Protein AF-A0A227J2U6-F1 (afdb_monomer)

Foldseek 3Di:
DPPPPDDDDPVVVVCCVVVDDQDQPCPDDDPSNCPDPHPCNCQLVVQVVQVVVQVVCVVVQNADPVSHGDAFADD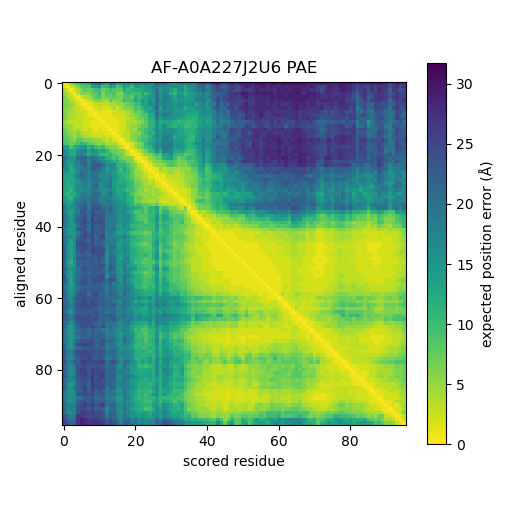DDPPPDSVPGRGTPDDPVNPD

Solvent-accessible surface area (backbone atoms only — not comparable to full-atom values): 6225 Å² total; per-residue (Å²): 106,91,93,55,79,61,96,71,54,71,68,61,57,62,54,40,73,82,70,61,72,86,73,64,54,87,82,46,67,74,79,57,45,51,43,85,66,46,92,65,67,50,40,50,59,53,27,52,52,38,46,52,48,35,50,53,34,48,77,72,66,50,48,44,99,87,69,46,71,56,78,38,49,65,90,73,65,90,87,64,56,71,94,74,58,44,60,50,76,61,61,87,84,68,86,116

Sequence (96 aa):
RKHTGKKKSDKQLQSMGEIAFLFRDASAKGEDKFKPIQYTAIDSFWYHLLFELENNLAEQGNTLDNGERLKLVVDYPEGTPELHKLATLFPLHSLR

Organism: Vibrio parahaemolyticus (NCBI:txid670)

Radius of gyration: 20.64 Å; Cα contacts (8 Å, |Δi|>4): 62; chains: 1; bounding box: 35×30×60 Å

Nearest PDB structures (foldseek):
  8gym-assembly1_t5  TM=3.653E-01  e=5.500E+00  Tetrahymena thermophila SB210
  8tc7-assembly2_B  TM=3.240E-01  e=6.273E+00  Homo sapiens

Structure (mmCIF, N/CA/C/O backbone):
data_AF-A0A227J2U6-F1
#
_entry.id   AF-A0A227J2U6-F1
#
loop_
_atom_site.group_PDB
_atom_site.id
_atom_site.type_symbol
_atom_site.label_atom_id
_atom_site.label_alt_id
_atom_site.label_comp_id
_atom_site.label_asym_id
_atom_site.label_entity_id
_atom_site.label_seq_id
_atom_site.pdbx_PDB_ins_code
_atom_site.Cartn_x
_atom_site.Cartn_y
_atom_site.Cartn_z
_atom_site.occupancy
_atom_site.B_iso_or_equiv
_atom_site.auth_seq_id
_atom_site.auth_comp_id
_atom_site.auth_asym_id
_atom_site.auth_atom_id
_atom_site.pdbx_PDB_model_num
ATOM 1 N N . ARG A 1 1 ? 17.809 -8.776 -33.221 1.00 51.66 1 ARG A N 1
ATOM 2 C CA . ARG A 1 1 ? 17.566 -7.362 -32.840 1.00 51.66 1 ARG A CA 1
ATOM 3 C C . ARG A 1 1 ? 16.431 -7.353 -31.826 1.00 51.66 1 ARG A C 1
ATOM 5 O O . ARG A 1 1 ? 15.321 -7.717 -32.194 1.00 51.66 1 ARG A O 1
ATOM 12 N N . LYS A 1 2 ? 16.715 -7.086 -30.549 1.00 55.44 2 LYS A N 1
ATOM 13 C CA . LYS A 1 2 ? 15.707 -7.189 -29.485 1.00 55.44 2 LYS A CA 1
ATOM 14 C C . LYS A 1 2 ? 14.786 -5.961 -29.577 1.00 55.44 2 LYS A C 1
ATOM 16 O O . LYS A 1 2 ? 15.283 -4.842 -29.571 1.00 55.44 2 LYS A O 1
ATOM 21 N N . HIS A 1 3 ? 13.481 -6.200 -29.743 1.00 55.97 3 HIS A N 1
ATOM 22 C CA . HIS A 1 3 ? 12.343 -5.252 -29.757 1.00 55.97 3 HIS A CA 1
ATOM 23 C C . HIS A 1 3 ? 11.889 -4.646 -31.102 1.00 55.97 3 HIS A C 1
ATOM 25 O O . HIS A 1 3 ? 10.691 -4.460 -31.293 1.00 55.97 3 HIS A O 1
ATOM 31 N N . THR A 1 4 ? 12.763 -4.431 -32.087 1.00 59.81 4 THR A N 1
ATOM 32 C CA . THR A 1 4 ? 12.346 -4.048 -33.454 1.00 59.81 4 THR A CA 1
ATOM 33 C C . THR A 1 4 ? 12.971 -5.009 -34.461 1.00 59.81 4 THR A C 1
ATOM 35 O O . THR A 1 4 ? 14.047 -4.785 -35.012 1.00 59.81 4 THR A O 1
ATOM 38 N N . GLY A 1 5 ? 12.319 -6.163 -34.644 1.00 60.59 5 GLY A N 1
ATOM 39 C CA . GLY A 1 5 ? 12.842 -7.261 -35.469 1.00 60.59 5 GLY A CA 1
ATOM 40 C C . GLY A 1 5 ? 13.237 -6.833 -36.891 1.00 60.59 5 GLY A C 1
ATOM 41 O O . GLY A 1 5 ? 14.262 -7.283 -37.397 1.00 60.59 5 GLY A O 1
ATOM 42 N N . LYS A 1 6 ? 12.483 -5.906 -37.501 1.00 71.31 6 LYS A N 1
ATOM 43 C CA . LYS A 1 6 ? 12.780 -5.278 -38.802 1.00 71.31 6 LYS A CA 1
ATOM 44 C C . LYS A 1 6 ? 13.237 -3.825 -38.619 1.00 71.31 6 LYS A C 1
ATOM 46 O O . LYS A 1 6 ? 12.834 -3.165 -37.663 1.00 71.31 6 LYS A O 1
ATOM 51 N N . LYS A 1 7 ? 14.052 -3.313 -39.553 1.00 76.62 7 LYS A N 1
ATOM 52 C CA . LYS A 1 7 ? 14.449 -1.893 -39.598 1.00 76.62 7 LYS A CA 1
ATOM 53 C C . LYS A 1 7 ? 13.190 -1.042 -39.824 1.00 76.62 7 LYS A C 1
ATOM 55 O O . LYS A 1 7 ? 12.570 -1.147 -40.876 1.00 76.62 7 LYS A O 1
ATOM 60 N N . LYS A 1 8 ? 12.802 -0.261 -38.815 1.00 77.12 8 LYS A N 1
ATOM 61 C CA . LYS A 1 8 ? 11.714 0.724 -38.883 1.00 77.12 8 LYS A CA 1
ATOM 62 C C . LYS A 1 8 ? 12.282 2.091 -39.265 1.00 77.12 8 LYS A C 1
ATOM 64 O O . LYS A 1 8 ? 13.469 2.328 -39.042 1.00 77.12 8 LYS A O 1
ATOM 69 N N . SER A 1 9 ? 11.460 2.954 -39.856 1.00 84.00 9 SER A N 1
ATOM 70 C CA . SER A 1 9 ? 11.834 4.351 -40.094 1.00 84.00 9 SER A CA 1
ATOM 71 C C . SER A 1 9 ? 11.753 5.167 -38.801 1.00 84.00 9 SER A C 1
ATOM 73 O O . SER A 1 9 ? 11.021 4.803 -37.880 1.00 84.00 9 SER A O 1
ATOM 75 N N . ASP A 1 10 ? 12.462 6.293 -38.741 1.00 81.62 10 ASP A N 1
ATOM 76 C CA . ASP A 1 10 ? 12.477 7.153 -37.550 1.00 81.62 10 ASP A CA 1
ATOM 77 C C . ASP A 1 10 ? 11.078 7.677 -37.202 1.00 81.62 10 ASP A C 1
ATOM 79 O O . ASP A 1 10 ? 10.688 7.690 -36.037 1.00 81.62 10 ASP A O 1
ATOM 83 N N . LYS A 1 11 ? 10.263 7.979 -38.224 1.00 85.38 11 LYS A N 1
ATOM 84 C CA . LYS A 1 11 ? 8.852 8.356 -38.046 1.00 85.38 11 LYS A CA 1
ATOM 85 C C . LYS A 1 11 ? 8.034 7.241 -37.386 1.00 85.38 11 LYS A C 1
ATOM 87 O O . LYS A 1 11 ? 7.237 7.512 -36.497 1.00 85.38 11 LYS A O 1
ATOM 92 N N . GLN A 1 12 ? 8.255 5.985 -37.785 1.00 75.69 12 GLN A N 1
ATOM 93 C CA . GLN A 1 12 ? 7.577 4.829 -37.187 1.00 75.69 12 GLN A CA 1
ATOM 94 C C . GLN A 1 12 ? 8.015 4.568 -35.744 1.00 75.69 12 GLN A C 1
ATOM 96 O O . GLN A 1 12 ? 7.254 3.972 -34.993 1.00 75.69 12 GLN A O 1
ATOM 101 N N . LEU A 1 13 ? 9.236 4.947 -35.356 1.00 75.94 13 LEU A N 1
ATOM 102 C CA . LEU A 1 13 ? 9.702 4.815 -33.974 1.00 75.94 13 LEU A CA 1
ATOM 103 C C . LEU A 1 13 ? 9.111 5.907 -33.078 1.00 75.94 13 LEU A C 1
ATOM 105 O O . LEU A 1 13 ? 8.710 5.609 -31.957 1.00 75.94 13 LEU A O 1
ATOM 109 N N . GLN A 1 14 ? 9.007 7.138 -33.582 1.00 77.69 14 GLN A N 1
ATOM 110 C CA . GLN A 1 14 ? 8.409 8.260 -32.852 1.00 77.69 14 GLN A CA 1
ATOM 111 C C . GLN A 1 14 ? 6.918 8.024 -32.565 1.00 77.69 14 GLN A C 1
ATOM 113 O O . GLN A 1 14 ? 6.488 8.188 -31.428 1.00 77.69 14 GLN A O 1
ATOM 118 N N . SER A 1 15 ? 6.156 7.524 -33.544 1.00 75.62 15 SER A N 1
ATOM 119 C CA . SER A 1 15 ? 4.721 7.241 -33.372 1.00 75.62 15 SER A CA 1
ATOM 120 C C . SER A 1 15 ? 4.424 5.981 -32.546 1.00 75.62 15 SER A C 1
ATOM 122 O O . SER A 1 15 ? 3.273 5.706 -32.219 1.00 75.62 15 SER A O 1
ATOM 124 N N . MET A 1 16 ? 5.429 5.156 -32.221 1.00 68.62 16 MET A N 1
ATOM 125 C CA . MET A 1 16 ? 5.204 3.960 -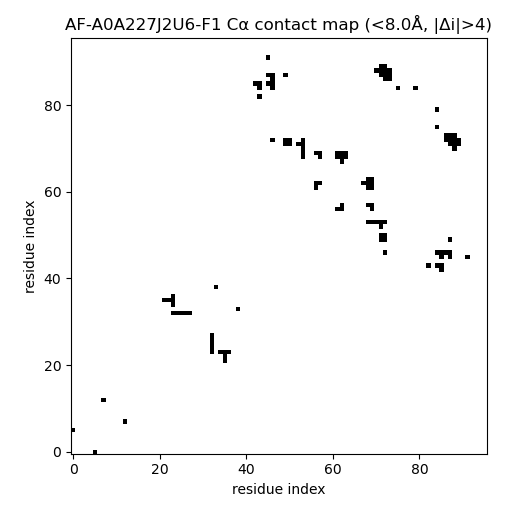31.402 1.00 68.62 16 MET A CA 1
ATOM 126 C C . MET A 1 16 ? 4.863 4.313 -29.953 1.00 68.62 1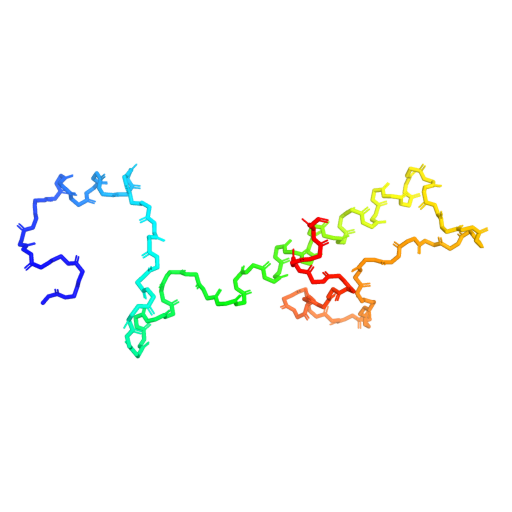6 MET A C 1
ATOM 128 O O . MET A 1 16 ? 4.089 3.580 -29.351 1.00 68.62 16 MET A O 1
ATOM 132 N N . GLY A 1 17 ? 5.379 5.422 -29.409 1.00 61.53 17 GLY A N 1
ATOM 133 C CA . GLY A 1 17 ? 5.030 5.882 -28.058 1.00 61.53 17 GLY A CA 1
ATOM 134 C C . GLY A 1 17 ? 3.555 6.273 -27.912 1.00 61.53 17 GLY A C 1
ATOM 135 O O . GLY A 1 17 ? 2.996 6.135 -26.832 1.00 61.53 17 GLY A O 1
ATOM 136 N N . GLU A 1 18 ? 2.914 6.678 -29.011 1.00 68.69 18 GLU A N 1
ATOM 137 C CA . GLU A 1 18 ? 1.501 7.083 -29.053 1.00 68.69 18 GLU A CA 1
ATOM 138 C C . GLU A 1 18 ? 0.534 5.882 -29.036 1.00 68.69 18 GLU A C 1
ATOM 140 O O . GLU A 1 18 ? -0.636 6.036 -28.700 1.00 68.69 18 GLU A O 1
ATOM 145 N N . ILE A 1 19 ? 1.010 4.680 -29.396 1.00 53.56 19 ILE A N 1
ATOM 146 C CA . ILE A 1 19 ? 0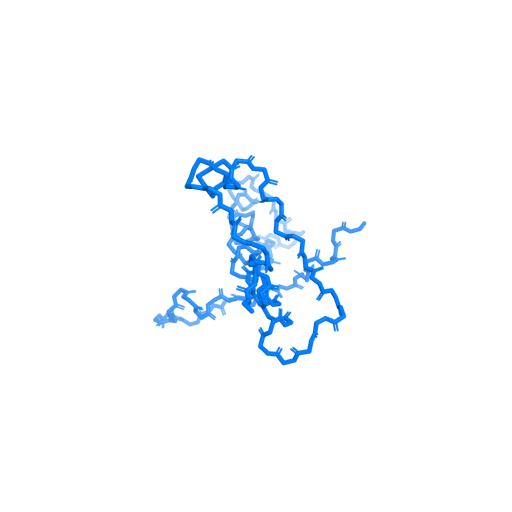.186 3.467 -29.607 1.00 53.56 19 ILE A CA 1
ATOM 147 C C . ILE A 1 19 ? 0.693 2.282 -28.752 1.00 53.56 19 ILE A C 1
ATOM 149 O O . ILE A 1 19 ? 0.146 1.177 -28.787 1.00 53.56 19 ILE A O 1
ATOM 153 N N . ALA A 1 20 ? 1.763 2.466 -27.975 1.00 53.97 20 ALA A N 1
ATOM 154 C CA . ALA A 1 20 ? 2.362 1.399 -27.183 1.00 53.97 20 ALA A CA 1
ATOM 155 C C . ALA A 1 20 ? 1.576 1.151 -25.892 1.00 53.97 20 ALA A C 1
ATOM 157 O O . ALA A 1 20 ? 1.888 1.685 -24.831 1.00 53.97 20 ALA A O 1
ATOM 158 N N . PHE A 1 21 ? 0.613 0.237 -25.960 1.00 56.88 21 PHE A N 1
ATOM 159 C CA . PHE A 1 21 ? 0.192 -0.497 -24.775 1.00 56.88 21 PHE A CA 1
ATOM 160 C C . PHE A 1 21 ? 1.301 -1.486 -24.418 1.00 56.88 21 PHE A C 1
ATOM 162 O O . PHE A 1 21 ? 1.682 -2.356 -25.205 1.00 56.88 21 PHE A O 1
ATOM 169 N N . LEU A 1 22 ? 1.858 -1.314 -23.227 1.00 60.22 22 LEU A N 1
ATOM 170 C CA . LEU A 1 22 ? 2.885 -2.161 -22.641 1.00 60.22 22 LEU A CA 1
ATOM 171 C C . LEU A 1 22 ? 2.277 -3.526 -22.269 1.00 60.22 22 LEU A C 1
ATOM 173 O O . LEU A 1 22 ? 2.012 -3.820 -21.107 1.00 60.22 22 LEU A O 1
ATOM 177 N N . PHE A 1 23 ? 2.015 -4.364 -23.274 1.00 54.44 23 PHE A N 1
ATOM 178 C CA . PHE A 1 23 ? 1.539 -5.725 -23.061 1.00 54.44 23 PHE A CA 1
ATOM 179 C C . PHE A 1 23 ? 2.660 -6.571 -22.455 1.00 54.44 23 PHE A C 1
ATOM 181 O O . PHE A 1 23 ? 3.739 -6.720 -23.032 1.00 54.44 23 PHE A O 1
ATOM 188 N N . ARG A 1 24 ? 2.394 -7.138 -21.277 1.00 58.31 24 ARG A N 1
ATOM 189 C CA . ARG A 1 24 ? 3.244 -8.161 -20.669 1.00 58.31 24 ARG A CA 1
ATOM 190 C C . ARG A 1 24 ? 3.212 -9.413 -21.546 1.00 58.31 24 ARG A C 1
ATOM 192 O O . ARG A 1 24 ? 2.149 -9.993 -21.749 1.00 58.31 24 ARG A O 1
ATOM 199 N N . ASP A 1 25 ? 4.373 -9.876 -21.997 1.00 60.66 25 ASP A N 1
ATOM 200 C CA . ASP A 1 25 ? 4.506 -11.238 -22.515 1.00 60.66 25 ASP A CA 1
ATOM 201 C C . ASP A 1 25 ? 4.597 -12.202 -21.322 1.00 60.66 25 ASP A C 1
ATOM 203 O O . ASP A 1 25 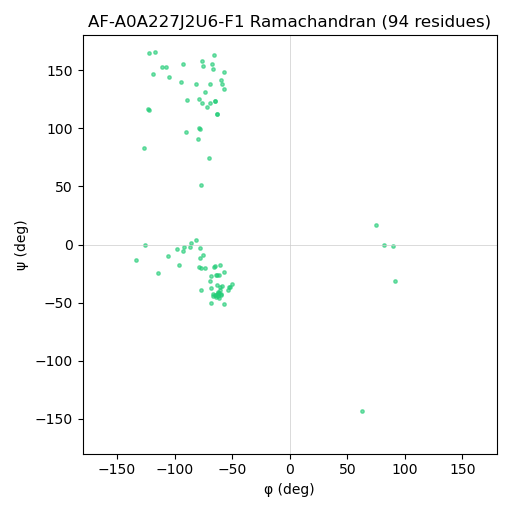? 5.638 -12.337 -20.677 1.00 60.66 25 ASP A O 1
ATOM 207 N N . ALA A 1 26 ? 3.481 -12.855 -20.988 1.00 61.09 26 ALA A N 1
ATOM 208 C CA . ALA A 1 26 ? 3.409 -13.798 -19.869 1.00 61.09 26 ALA A CA 1
ATOM 209 C C . ALA A 1 26 ? 4.281 -15.054 -20.075 1.00 61.09 26 ALA A C 1
ATOM 211 O O . ALA A 1 26 ? 4.606 -15.735 -19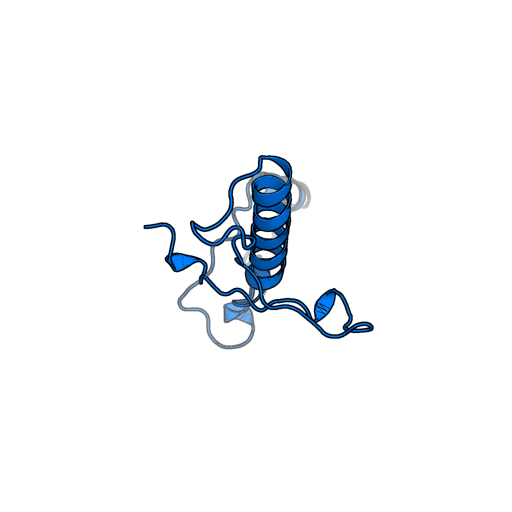.100 1.00 61.09 26 ALA A O 1
ATOM 212 N N . SER A 1 27 ? 4.673 -15.346 -21.320 1.00 70.25 27 SER A N 1
ATOM 213 C CA . SER A 1 27 ? 5.524 -16.483 -21.684 1.00 70.25 27 SER A CA 1
ATOM 214 C C . SER A 1 27 ? 7.019 -16.142 -21.722 1.00 70.25 27 SER A C 1
ATOM 216 O O . SER A 1 27 ? 7.853 -17.041 -21.880 1.00 70.25 27 SER A O 1
ATOM 218 N N . ALA A 1 28 ? 7.373 -14.863 -21.539 1.00 74.75 28 ALA A N 1
ATOM 219 C CA . ALA A 1 28 ? 8.753 -14.404 -21.563 1.00 74.75 28 ALA A CA 1
ATOM 220 C C . ALA A 1 28 ? 9.602 -15.090 -20.479 1.00 74.75 28 ALA A C 1
ATOM 222 O O . ALA A 1 28 ? 9.174 -15.319 -19.342 1.00 74.75 28 ALA A O 1
ATOM 223 N N . LYS A 1 29 ? 10.846 -15.411 -20.844 1.00 78.12 29 LYS A N 1
ATOM 224 C CA . LYS A 1 29 ? 11.843 -16.053 -19.978 1.00 78.12 29 LYS A CA 1
ATOM 225 C C . LYS A 1 29 ? 12.967 -15.069 -19.651 1.00 78.12 29 LYS A C 1
ATOM 227 O O . LYS A 1 29 ? 13.273 -14.183 -20.446 1.00 78.12 29 LYS A O 1
ATOM 232 N N . GLY A 1 30 ? 13.613 -15.254 -18.501 1.00 77.81 30 GLY A N 1
ATOM 233 C CA . GLY A 1 30 ? 14.726 -14.404 -18.069 1.00 77.81 30 GLY A CA 1
ATOM 234 C C . GLY A 1 30 ? 14.309 -12.945 -17.852 1.00 77.81 30 GLY A C 1
ATOM 235 O O . GLY A 1 30 ? 13.202 -12.677 -17.390 1.00 77.81 30 GLY A O 1
ATOM 236 N N . GLU A 1 31 ? 15.191 -12.005 -18.195 1.00 68.44 31 GLU A N 1
ATOM 237 C CA . GLU A 1 31 ? 15.020 -10.571 -17.910 1.00 68.44 31 GLU A CA 1
ATOM 238 C C . GLU A 1 31 ? 13.785 -9.932 -18.566 1.00 68.44 31 GLU A C 1
ATOM 240 O O . GLU A 1 31 ? 13.239 -8.960 -18.046 1.00 68.44 31 GLU A O 1
ATOM 245 N N . ASP A 1 32 ? 13.306 -10.479 -19.688 1.00 68.44 32 ASP A N 1
ATOM 246 C CA . ASP A 1 32 ? 12.153 -9.916 -20.400 1.00 68.44 32 ASP A CA 1
ATOM 247 C C . ASP A 1 32 ? 10.824 -10.172 -19.672 1.00 68.44 32 ASP A C 1
ATOM 249 O O . ASP A 1 32 ? 9.877 -9.417 -19.873 1.00 68.44 32 ASP A O 1
ATOM 253 N N . LYS A 1 33 ? 10.760 -11.167 -18.771 1.00 68.56 33 LYS A N 1
ATOM 254 C CA . LYS A 1 33 ? 9.577 -11.432 -17.929 1.00 68.56 33 LYS A CA 1
ATOM 255 C C . LYS A 1 33 ? 9.261 -10.276 -16.975 1.00 68.56 33 LYS A C 1
ATOM 257 O O . LYS A 1 33 ? 8.117 -10.126 -16.550 1.00 68.56 33 LYS A O 1
ATOM 262 N N . PHE A 1 34 ? 10.279 -9.496 -16.613 1.00 63.09 34 PHE A N 1
ATOM 263 C CA . PHE A 1 34 ? 10.176 -8.397 -15.651 1.00 63.09 34 PHE A CA 1
ATOM 264 C C . PHE A 1 34 ? 9.878 -7.049 -16.312 1.00 63.09 34 PHE A C 1
ATOM 266 O O . PHE A 1 34 ? 9.712 -6.050 -15.615 1.00 63.09 34 PHE A O 1
ATOM 273 N N . LYS A 1 35 ? 9.797 -7.009 -17.647 1.00 66.44 35 LYS A N 1
ATOM 274 C CA . LYS A 1 35 ? 9.343 -5.834 -18.388 1.00 66.44 35 LYS A CA 1
ATOM 275 C C . LYS A 1 35 ? 7.847 -5.979 -18.666 1.00 66.44 35 LYS A C 1
ATOM 277 O O . LYS A 1 35 ? 7.409 -7.074 -19.020 1.00 66.44 35 LYS A O 1
ATOM 282 N N . PRO A 1 36 ? 7.046 -4.909 -18.564 1.00 63.16 36 PRO A N 1
ATOM 283 C CA . PRO A 1 36 ? 7.400 -3.519 -18.247 1.00 63.16 36 PRO A CA 1
ATOM 284 C C . PRO A 1 36 ? 7.020 -3.065 -16.830 1.00 63.16 36 PRO A C 1
ATOM 286 O O . PRO A 1 36 ? 7.435 -1.994 -16.404 1.00 63.16 36 PRO A O 1
ATOM 289 N N . ILE A 1 37 ? 6.251 -3.878 -16.106 1.00 64.19 37 ILE A N 1
ATOM 290 C CA . ILE A 1 37 ? 5.767 -3.607 -14.754 1.00 64.19 37 ILE A CA 1
ATOM 291 C C . ILE A 1 37 ? 6.264 -4.754 -13.881 1.00 64.19 37 ILE A C 1
ATOM 293 O O . ILE A 1 37 ? 5.910 -5.917 -14.101 1.00 64.19 37 ILE A O 1
ATOM 297 N N . GLN A 1 38 ? 7.130 -4.431 -12.925 1.00 66.00 38 GLN A N 1
ATOM 298 C CA . GLN A 1 38 ? 7.567 -5.389 -11.915 1.00 66.00 38 GLN A CA 1
ATOM 299 C C . GLN A 1 38 ? 6.380 -5.742 -11.017 1.00 66.00 38 GLN A C 1
ATOM 301 O O . GLN A 1 38 ? 5.487 -4.926 -10.822 1.00 66.00 38 GLN A O 1
ATOM 306 N N . TYR A 1 39 ? 6.372 -6.951 -10.455 1.00 66.94 39 TYR A N 1
ATOM 307 C CA . TYR A 1 39 ? 5.301 -7.391 -9.553 1.00 66.94 39 TYR A CA 1
ATOM 308 C C . TYR A 1 39 ? 5.043 -6.384 -8.417 1.00 66.94 39 TYR A C 1
ATOM 310 O O . TYR A 1 39 ? 3.895 -6.125 -8.087 1.00 66.94 39 TYR A O 1
ATOM 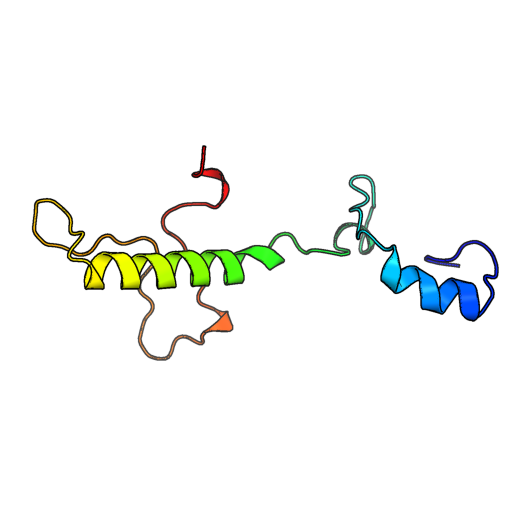318 N N . THR A 1 40 ? 6.106 -5.759 -7.909 1.00 73.00 40 THR A N 1
ATOM 319 C CA . THR A 1 40 ? 6.079 -4.786 -6.809 1.00 73.00 40 THR A CA 1
ATOM 320 C C . THR A 1 40 ? 5.817 -3.345 -7.246 1.00 73.00 40 THR A C 1
ATOM 322 O O . THR A 1 40 ? 5.753 -2.445 -6.414 1.00 73.00 40 THR A O 1
ATOM 325 N N . ALA A 1 41 ? 5.689 -3.077 -8.550 1.00 74.94 41 ALA A N 1
ATOM 326 C CA . ALA A 1 41 ? 5.586 -1.711 -9.065 1.00 74.94 41 ALA A CA 1
ATOM 327 C C . ALA A 1 41 ? 4.299 -0.993 -8.626 1.00 74.94 41 ALA A C 1
ATOM 329 O O . ALA A 1 41 ? 4.240 0.231 -8.683 1.00 74.94 41 ALA A O 1
ATOM 330 N N . ILE A 1 42 ? 3.276 -1.745 -8.207 1.00 82.69 42 ILE A N 1
ATOM 331 C CA . ILE A 1 42 ? 1.988 -1.208 -7.749 1.00 82.69 42 ILE A CA 1
ATOM 332 C C . ILE A 1 42 ? 1.946 -1.083 -6.220 1.00 82.69 42 ILE A C 1
ATOM 334 O O . ILE A 1 42 ? 1.147 -0.307 -5.711 1.00 82.69 42 ILE A O 1
ATOM 338 N N . ASP A 1 43 ? 2.829 -1.761 -5.483 1.00 85.69 43 ASP A N 1
ATOM 339 C CA . ASP A 1 43 ? 2.760 -1.848 -4.017 1.00 85.69 43 ASP A CA 1
ATOM 340 C C . ASP A 1 43 ? 2.848 -0.469 -3.350 1.00 85.69 43 ASP A C 1
ATOM 342 O O . ASP A 1 43 ? 2.060 -0.160 -2.460 1.00 85.69 43 ASP A O 1
ATOM 346 N N . SER A 1 44 ? 3.749 0.398 -3.828 1.00 86.62 44 SER A N 1
ATOM 347 C CA . SER A 1 44 ? 3.890 1.768 -3.311 1.00 86.62 44 SER A CA 1
ATOM 348 C C . SER A 1 44 ? 2.658 2.621 -3.610 1.00 86.62 44 SER A C 1
ATOM 350 O O . SER A 1 44 ? 2.147 3.298 -2.721 1.00 86.62 44 SER A O 1
ATOM 352 N N . PHE A 1 45 ? 2.130 2.548 -4.835 1.00 87.69 45 PHE A N 1
ATOM 353 C CA . PHE A 1 45 ? 0.905 3.263 -5.193 1.00 87.69 45 PHE A CA 1
ATOM 354 C C . PHE A 1 45 ? -0.290 2.781 -4.371 1.00 87.69 45 PHE A C 1
ATOM 356 O O . PHE A 1 45 ? -1.083 3.595 -3.906 1.00 87.69 45 PHE A O 1
ATOM 363 N N . TRP A 1 46 ? -0.400 1.469 -4.163 1.00 91.25 46 TRP A N 1
ATOM 364 C CA . TRP A 1 46 ? -1.456 0.871 -3.357 1.00 91.25 46 TRP A CA 1
ATOM 365 C C . TRP A 1 46 ? -1.371 1.306 -1.893 1.00 91.25 46 TRP A C 1
ATOM 367 O O . TRP A 1 46 ? -2.381 1.713 -1.320 1.00 91.25 46 TRP A O 1
ATOM 377 N N . TYR A 1 47 ? -0.169 1.300 -1.312 1.00 93.56 47 TYR A N 1
ATOM 378 C CA . TYR A 1 47 ? 0.067 1.823 0.032 1.00 93.56 47 TYR A CA 1
ATOM 379 C C . TYR A 1 47 ? -0.355 3.292 0.156 1.00 93.56 47 TYR A C 1
ATOM 381 O O . TYR A 1 47 ? -1.125 3.623 1.055 1.00 93.56 47 TYR A O 1
ATOM 389 N N . HIS A 1 48 ? 0.094 4.165 -0.754 1.00 91.50 48 HIS A N 1
ATOM 390 C CA . HIS A 1 48 ? -0.238 5.591 -0.691 1.00 91.50 48 HIS A CA 1
ATOM 391 C C . HIS A 1 48 ? -1.741 5.845 -0.827 1.00 91.50 48 HIS A C 1
ATOM 393 O O . HIS A 1 48 ? -2.283 6.650 -0.075 1.00 91.50 48 HIS A O 1
ATOM 399 N N . LEU A 1 49 ? -2.420 5.117 -1.717 1.00 93.62 49 LEU A N 1
ATOM 400 C CA . LEU A 1 49 ? -3.868 5.219 -1.889 1.00 93.62 49 LEU A CA 1
ATOM 401 C C . LEU A 1 49 ? -4.620 4.832 -0.610 1.00 93.62 49 LEU A C 1
ATOM 403 O O . LEU A 1 49 ? -5.525 5.549 -0.184 1.00 93.62 49 LEU A O 1
ATOM 407 N N . LEU A 1 50 ? -4.243 3.717 0.025 1.00 94.38 50 LEU A N 1
ATOM 408 C CA . LEU A 1 50 ? -4.870 3.290 1.276 1.00 94.38 50 LEU A CA 1
ATOM 409 C C . LEU A 1 50 ? -4.547 4.228 2.439 1.00 94.38 50 LEU A C 1
ATOM 411 O O . LEU A 1 50 ? -5.420 4.485 3.264 1.00 94.38 50 LEU A O 1
ATOM 415 N N . PHE A 1 51 ? -3.328 4.760 2.500 1.00 94.62 51 PHE A N 1
ATOM 416 C CA . PHE A 1 51 ? -2.947 5.730 3.522 1.00 94.62 51 PHE A CA 1
ATOM 417 C C . PHE A 1 51 ? -3.741 7.036 3.388 1.00 94.62 51 PHE A C 1
ATOM 419 O O . PHE A 1 51 ? -4.239 7.570 4.378 1.00 94.62 51 PHE A O 1
ATOM 426 N N . GLU A 1 52 ? -3.909 7.544 2.167 1.00 95.12 52 GLU A N 1
ATOM 427 C CA . GLU A 1 52 ? -4.737 8.723 1.903 1.00 95.12 52 GLU A CA 1
ATOM 428 C C . GLU A 1 52 ? -6.203 8.470 2.271 1.00 95.12 52 GLU A C 1
ATOM 430 O O . GLU A 1 52 ? -6.817 9.277 2.969 1.00 95.12 52 GLU A O 1
ATOM 435 N N . LEU A 1 53 ? -6.747 7.310 1.894 1.00 94.62 53 LEU A N 1
ATOM 436 C CA . LEU A 1 53 ? -8.100 6.913 2.275 1.00 94.62 53 LEU A CA 1
ATOM 437 C C . LEU A 1 53 ? -8.266 6.827 3.801 1.00 94.62 53 LEU A C 1
ATOM 439 O O . LEU A 1 53 ? -9.251 7.331 4.336 1.00 94.62 53 LEU A O 1
ATOM 443 N N . GLU A 1 54 ? -7.298 6.244 4.510 1.00 94.44 54 GLU A N 1
ATOM 444 C CA . GLU A 1 54 ? -7.285 6.179 5.974 1.00 94.44 54 GLU A CA 1
ATOM 445 C C . GLU A 1 54 ? -7.314 7.587 6.607 1.00 94.44 54 GLU A C 1
ATOM 447 O O . GLU A 1 54 ? -7.921 7.773 7.666 1.00 94.44 54 GLU A O 1
ATOM 452 N N . ASN A 1 55 ? -6.655 8.593 6.012 1.00 94.44 55 ASN A N 1
ATOM 453 C CA . ASN A 1 55 ? -6.720 10.008 6.440 1.00 94.44 55 ASN A CA 1
ATOM 454 C C . ASN A 1 55 ? -8.095 10.616 6.179 1.00 94.44 55 ASN A C 1
ATOM 456 O O . ASN A 1 55 ? -8.721 11.118 7.113 1.00 94.44 55 ASN A O 1
ATOM 460 N N . ASN A 1 56 ? -8.610 10.465 4.965 1.00 95.19 56 ASN A N 1
ATOM 461 C CA . ASN A 1 56 ? -9.908 11.016 4.587 1.00 95.19 56 ASN A CA 1
ATOM 462 C C . ASN A 1 56 ? -11.056 10.450 5.441 1.00 95.19 56 ASN A C 1
ATOM 464 O O . ASN A 1 56 ? -11.953 11.190 5.839 1.00 95.19 56 ASN A O 1
ATOM 468 N N . LEU A 1 57 ? -11.024 9.154 5.769 1.00 94.12 57 LEU A N 1
ATOM 469 C CA . LEU A 1 57 ? -12.029 8.532 6.637 1.00 94.12 57 LEU A CA 1
ATOM 470 C C . LEU A 1 57 ? -12.021 9.138 8.044 1.00 94.12 57 LEU A C 1
ATOM 472 O O . LEU A 1 57 ? -13.086 9.432 8.586 1.00 94.12 57 LEU A O 1
ATOM 476 N N . ALA A 1 58 ? -10.834 9.368 8.608 1.00 91.56 58 ALA A N 1
ATOM 477 C CA . ALA A 1 58 ? -10.695 9.971 9.928 1.00 91.56 58 ALA A CA 1
ATOM 478 C C . ALA A 1 58 ? -11.180 11.426 9.952 1.00 91.56 58 ALA A C 1
ATOM 480 O O . ALA A 1 58 ? -11.893 11.814 10.875 1.00 91.56 58 ALA A O 1
ATOM 481 N N . GLU A 1 59 ? -10.849 12.214 8.926 1.00 92.75 59 GLU A N 1
ATOM 482 C CA . GLU A 1 59 ? -11.313 13.603 8.793 1.00 92.75 59 GLU A CA 1
ATOM 483 C C . GLU A 1 59 ? -12.837 13.702 8.651 1.00 92.75 59 GLU A C 1
ATOM 485 O O . GLU A 1 59 ? -13.458 14.623 9.178 1.00 92.75 59 GLU A O 1
ATOM 490 N N . GLN A 1 60 ? -13.455 12.726 7.985 1.00 93.50 60 GLN A N 1
ATOM 491 C CA . GLN A 1 60 ? -14.909 12.627 7.840 1.00 93.50 60 GLN A CA 1
ATOM 492 C C . GLN A 1 60 ? -15.618 12.083 9.092 1.00 93.50 60 GLN A C 1
ATOM 494 O O . GLN A 1 60 ? -16.846 12.007 9.107 1.00 93.50 60 GLN A O 1
ATOM 499 N N . GLY A 1 61 ? -14.875 11.698 10.135 1.00 90.69 61 GLY A N 1
ATOM 500 C CA . GLY A 1 61 ? -15.431 11.119 11.359 1.00 90.69 61 GLY A CA 1
ATOM 501 C C . GLY A 1 61 ? -15.899 9.668 11.213 1.00 90.69 61 GLY A C 1
ATOM 502 O O . GLY A 1 61 ? -16.643 9.187 12.064 1.00 90.69 61 GLY A O 1
ATOM 503 N N . ASN A 1 62 ? -15.474 8.963 10.160 1.00 90.69 62 ASN A N 1
ATOM 504 C CA . ASN A 1 62 ? -15.722 7.531 10.011 1.00 90.69 62 ASN A CA 1
ATOM 505 C C . ASN A 1 62 ? -14.745 6.758 10.905 1.00 90.69 62 ASN A C 1
ATOM 507 O O . ASN A 1 62 ? -13.579 6.546 10.558 1.00 90.69 62 ASN A O 1
ATOM 511 N N . THR A 1 63 ? -15.231 6.344 12.067 1.00 90.75 63 THR A N 1
ATOM 512 C CA . THR A 1 63 ? -14.489 5.559 13.054 1.00 90.75 63 THR A CA 1
ATOM 513 C C . THR A 1 63 ? -15.132 4.192 13.251 1.00 90.75 63 THR A C 1
ATOM 515 O O . THR A 1 63 ? -16.250 3.928 12.805 1.00 90.75 63 THR A O 1
ATOM 518 N N . LEU A 1 64 ? -14.393 3.294 13.891 1.00 88.56 64 LEU A N 1
ATOM 519 C CA . LEU A 1 64 ? -14.940 2.053 14.423 1.00 88.56 64 LEU A CA 1
ATOM 520 C C . LEU A 1 64 ? -15.933 2.360 15.558 1.00 88.56 64 LEU A C 1
ATOM 522 O O . LEU A 1 64 ? -15.898 3.437 16.151 1.00 88.56 64 LEU A O 1
ATOM 526 N N . ASP A 1 65 ? -16.773 1.388 15.919 1.00 88.38 65 ASP A N 1
ATOM 527 C CA . ASP A 1 65 ? -17.776 1.532 16.991 1.00 88.38 65 ASP A CA 1
ATOM 528 C C . ASP A 1 65 ? -17.167 1.929 18.352 1.00 88.38 65 ASP A C 1
ATOM 530 O O . ASP A 1 65 ? -17.842 2.499 19.208 1.00 88.38 65 ASP A O 1
ATOM 534 N N . ASN A 1 66 ? -15.877 1.641 18.558 1.00 88.19 66 ASN A N 1
ATOM 535 C CA . ASN A 1 66 ? -15.102 2.012 19.745 1.00 88.19 66 ASN A CA 1
ATOM 536 C C . ASN A 1 66 ? -14.481 3.424 19.667 1.00 88.19 66 ASN A C 1
ATOM 538 O O . ASN A 1 66 ? -13.776 3.831 20.590 1.00 88.19 66 ASN A O 1
ATOM 542 N N . GLY A 1 67 ? -14.720 4.166 18.585 1.00 85.31 67 GLY A N 1
ATOM 543 C CA . GLY A 1 67 ? -14.161 5.494 18.340 1.00 85.31 67 GLY A CA 1
ATOM 544 C C . GLY A 1 67 ? -12.739 5.494 17.772 1.00 85.31 67 GLY A C 1
ATOM 545 O O . GLY A 1 67 ? -12.200 6.567 17.502 1.00 85.31 67 GLY A O 1
ATOM 546 N N . GLU A 1 68 ? -12.125 4.328 17.562 1.00 89.50 68 GLU A N 1
ATOM 547 C CA . GLU A 1 68 ? -10.797 4.239 16.959 1.00 89.50 68 GLU A CA 1
ATOM 548 C C . GLU A 1 68 ? -10.846 4.493 15.452 1.00 89.50 68 GLU A C 1
ATOM 550 O O . GLU A 1 68 ? -11.841 4.261 14.760 1.00 89.50 68 GLU A O 1
ATOM 555 N N . ARG A 1 69 ? -9.721 4.966 14.922 1.00 90.50 69 ARG A N 1
ATOM 556 C CA . ARG A 1 69 ? -9.558 5.202 13.493 1.00 90.50 69 ARG A CA 1
ATOM 557 C C . ARG A 1 69 ? -9.513 3.882 12.726 1.00 90.50 69 ARG A C 1
ATOM 559 O O . ARG A 1 69 ? -8.806 2.956 13.115 1.00 90.50 69 ARG A O 1
ATOM 566 N N . LEU A 1 70 ? -10.195 3.838 11.584 1.00 92.19 70 LEU A N 1
ATOM 567 C CA . LEU A 1 70 ? -10.090 2.733 10.633 1.00 92.19 70 LEU A CA 1
ATOM 568 C C . LEU A 1 70 ? -8.663 2.640 10.082 1.00 92.19 70 LEU A C 1
ATOM 570 O O . LEU A 1 70 ? -8.231 3.522 9.348 1.00 92.19 70 LEU A O 1
ATOM 574 N N . LYS A 1 71 ? -7.943 1.570 10.428 1.00 94.19 71 LYS A N 1
ATOM 575 C CA . LYS A 1 71 ? -6.587 1.302 9.939 1.00 94.19 71 LYS A CA 1
ATOM 576 C C . LYS A 1 71 ? -6.619 0.505 8.639 1.00 94.19 71 LYS A C 1
ATOM 578 O O . LYS A 1 71 ? -7.186 -0.585 8.593 1.00 94.19 71 LYS A O 1
ATOM 583 N N . LEU A 1 72 ? -5.981 1.033 7.597 1.00 93.25 72 LEU A N 1
ATOM 584 C CA . LEU A 1 72 ? -5.828 0.404 6.282 1.00 93.25 72 LEU A CA 1
ATOM 585 C C . LEU A 1 72 ? -4.363 0.070 5.971 1.00 93.25 72 LEU A C 1
ATOM 587 O O . LEU A 1 72 ? -4.095 -0.858 5.198 1.00 93.25 72 LEU A O 1
ATOM 591 N N . VAL A 1 73 ? -3.415 0.780 6.587 1.00 94.56 73 VAL A N 1
ATOM 592 C CA . VAL A 1 73 ? -1.973 0.536 6.442 1.00 94.56 73 VAL A CA 1
ATOM 593 C C . VAL A 1 73 ? -1.297 0.247 7.783 1.00 94.56 73 VAL A C 1
ATOM 595 O O . VAL A 1 73 ? -1.874 0.465 8.846 1.00 94.56 73 VAL A O 1
ATOM 598 N N . VAL A 1 74 ? -0.076 -0.293 7.735 1.00 94.00 74 VAL A N 1
ATOM 599 C CA . VAL A 1 74 ? 0.724 -0.556 8.941 1.00 94.00 74 VAL A CA 1
ATOM 600 C C . VAL A 1 74 ? 1.419 0.726 9.399 1.00 94.00 74 VAL A C 1
ATOM 602 O O . VAL A 1 74 ? 1.970 1.463 8.581 1.00 94.00 74 VAL A O 1
ATOM 605 N N . ASP A 1 75 ? 1.440 0.965 10.710 1.00 91.25 75 ASP A N 1
ATOM 606 C CA . ASP A 1 75 ? 2.195 2.069 11.296 1.00 91.25 75 ASP A CA 1
ATOM 607 C C . ASP A 1 75 ? 3.700 1.773 11.272 1.00 91.25 75 ASP A C 1
ATOM 609 O O . ASP A 1 75 ? 4.164 0.708 11.689 1.00 91.25 75 ASP A O 1
ATOM 613 N N . TYR A 1 76 ? 4.477 2.740 10.790 1.00 90.25 76 TYR A N 1
ATOM 614 C CA . TYR A 1 76 ? 5.928 2.638 10.697 1.00 90.25 76 TYR A CA 1
ATOM 615 C C . TYR A 1 76 ? 6.613 3.470 11.787 1.00 90.25 76 TYR A C 1
ATOM 617 O O . TYR A 1 76 ? 6.150 4.574 12.080 1.00 90.25 76 TYR A O 1
ATOM 625 N N . PRO A 1 77 ? 7.747 3.004 12.348 1.00 92.44 77 PRO A N 1
ATOM 626 C CA . PRO A 1 77 ? 8.550 3.802 13.266 1.00 92.44 77 PRO A CA 1
ATOM 627 C C . PRO A 1 77 ? 9.000 5.123 12.640 1.00 92.44 77 PRO A C 1
ATOM 629 O O . PRO A 1 77 ? 9.270 5.201 11.432 1.00 92.44 77 PRO A O 1
ATOM 632 N N . GLU A 1 78 ? 9.142 6.145 13.481 1.00 88.50 78 GLU A N 1
ATOM 633 C CA . GLU A 1 78 ? 9.695 7.434 13.077 1.00 88.50 78 GLU A CA 1
ATOM 634 C C . GLU A 1 78 ? 11.101 7.248 12.476 1.00 88.50 78 GLU A C 1
ATOM 636 O O . GLU A 1 78 ? 11.921 6.486 12.986 1.00 88.50 78 GLU A O 1
ATOM 641 N N . GLY A 1 79 ? 11.362 7.899 11.340 1.00 89.31 79 GLY A N 1
ATOM 642 C CA . GLY A 1 79 ? 12.611 7.744 10.587 1.00 89.31 79 GLY A CA 1
ATOM 643 C C . GLY A 1 79 ? 12.609 6.630 9.532 1.00 89.31 79 GLY A C 1
ATOM 644 O O . GLY A 1 79 ? 13.593 6.493 8.806 1.00 89.31 79 GLY A O 1
ATOM 645 N N . THR A 1 80 ? 11.520 5.866 9.383 1.00 89.88 80 THR A N 1
ATOM 646 C CA . THR A 1 80 ? 11.394 4.914 8.265 1.00 89.88 80 THR A CA 1
ATOM 647 C C . THR A 1 80 ? 11.342 5.667 6.927 1.00 89.88 80 THR A C 1
ATOM 649 O O . THR A 1 80 ? 10.446 6.499 6.751 1.00 89.88 80 THR A O 1
ATOM 652 N N . PRO A 1 81 ? 12.239 5.376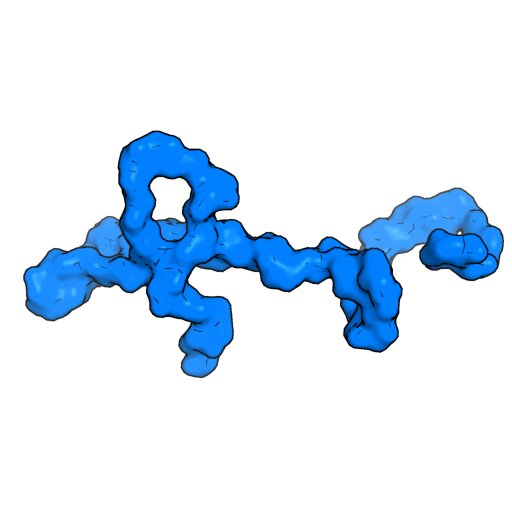 5.961 1.00 88.25 81 PRO A N 1
ATOM 653 C CA . PRO A 1 81 ? 12.194 5.996 4.639 1.00 88.25 81 PRO A CA 1
ATOM 654 C C . PRO A 1 81 ? 10.867 5.719 3.927 1.00 88.25 81 PRO A C 1
ATOM 656 O O . PRO A 1 81 ? 10.405 4.581 3.923 1.00 88.25 81 PRO A O 1
ATOM 659 N N . GLU A 1 82 ? 10.289 6.724 3.261 1.00 82.19 82 GLU A N 1
ATOM 660 C CA . GLU A 1 82 ? 9.022 6.576 2.515 1.00 82.19 82 GLU A CA 1
ATOM 661 C C . GLU A 1 82 ? 9.058 5.425 1.500 1.00 82.19 82 GLU A C 1
ATOM 663 O O . GLU A 1 82 ? 8.116 4.648 1.410 1.00 82.19 82 GLU A O 1
ATOM 668 N N . LEU A 1 83 ? 10.189 5.227 0.814 1.00 81.31 83 LEU A N 1
ATOM 669 C CA . LEU A 1 83 ? 10.370 4.132 -0.151 1.00 81.31 83 LEU A CA 1
ATOM 670 C C . LEU A 1 83 ? 10.227 2.728 0.465 1.00 81.31 83 LEU A C 1
ATOM 672 O O . LEU A 1 83 ? 10.078 1.753 -0.268 1.00 81.31 83 LEU A O 1
ATOM 676 N N . HIS A 1 84 ? 10.327 2.605 1.790 1.00 85.25 84 HIS A N 1
ATOM 677 C CA . HIS A 1 84 ? 10.219 1.335 2.510 1.00 85.25 84 HIS A CA 1
ATOM 678 C C . HIS A 1 84 ? 8.814 1.118 3.098 1.00 85.25 84 HIS A C 1
ATOM 680 O O . HIS A 1 84 ? 8.546 0.058 3.673 1.00 85.25 84 HIS A O 1
ATOM 686 N N . LYS A 1 85 ? 7.912 2.097 2.958 1.00 89.56 85 LYS A N 1
ATOM 687 C CA . LYS A 1 85 ? 6.538 2.014 3.447 1.00 89.56 85 LYS A CA 1
ATOM 688 C C . LYS A 1 85 ? 5.633 1.436 2.362 1.00 89.56 85 LYS A C 1
ATOM 690 O O . LYS A 1 85 ? 5.227 2.131 1.441 1.00 89.56 85 LYS A O 1
ATOM 695 N N . LEU A 1 86 ? 5.381 0.131 2.445 1.00 90.56 86 LEU A N 1
ATOM 696 C CA . LEU A 1 86 ? 4.637 -0.636 1.435 1.00 90.56 86 LEU A CA 1
ATOM 697 C C . LEU A 1 86 ? 3.569 -1.560 2.044 1.00 90.56 86 LEU A C 1
ATOM 699 O O . LEU A 1 86 ? 2.740 -2.113 1.325 1.00 90.56 86 LEU A O 1
ATOM 703 N N . ALA A 1 87 ? 3.597 -1.780 3.360 1.00 91.88 87 ALA A N 1
ATOM 704 C CA . ALA A 1 87 ? 2.755 -2.766 4.020 1.00 91.88 87 ALA A CA 1
ATOM 705 C C . ALA A 1 87 ? 1.332 -2.233 4.217 1.00 91.88 87 ALA A C 1
ATOM 707 O O . ALA A 1 87 ? 1.106 -1.190 4.833 1.00 91.88 87 ALA A O 1
ATOM 708 N N . THR A 1 88 ? 0.370 -2.999 3.711 1.00 93.56 88 THR A N 1
ATOM 709 C CA . THR A 1 88 ? -1.062 -2.707 3.782 1.00 93.56 88 THR A CA 1
ATOM 710 C C . THR A 1 88 ? -1.769 -3.817 4.554 1.00 93.56 88 THR A C 1
ATOM 712 O O . THR A 1 88 ? -1.352 -4.975 4.497 1.00 93.56 88 THR A O 1
ATOM 715 N N . LEU A 1 89 ? -2.826 -3.475 5.294 1.00 94.00 89 LEU A N 1
ATOM 716 C CA . LEU A 1 89 ? -3.646 -4.459 6.016 1.00 94.00 89 LEU A CA 1
ATOM 717 C C . LEU A 1 89 ? -4.628 -5.176 5.081 1.00 94.00 89 LEU A C 1
ATOM 719 O O . LEU A 1 89 ? -5.105 -6.267 5.388 1.00 94.00 89 LEU A O 1
ATOM 723 N N . PHE A 1 90 ? -4.891 -4.578 3.917 1.00 90.75 90 PHE A N 1
ATOM 724 C CA . PHE A 1 90 ? -5.779 -5.108 2.896 1.00 90.75 90 PHE A CA 1
ATOM 725 C C . PHE A 1 90 ? -5.021 -5.253 1.572 1.00 90.75 90 PHE A C 1
ATOM 727 O O . PHE A 1 90 ? -4.587 -4.249 0.998 1.00 90.75 90 PHE A O 1
ATOM 734 N N . PRO A 1 91 ? -4.857 -6.484 1.055 1.00 86.81 91 PRO A N 1
ATOM 735 C CA . PRO A 1 91 ? -4.192 -6.685 -0.223 1.00 86.81 91 PRO A CA 1
ATOM 736 C C . PRO A 1 91 ? -5.024 -6.110 -1.374 1.00 86.81 91 PRO A C 1
ATOM 738 O O . PRO A 1 91 ? -6.251 -6.045 -1.306 1.00 86.81 91 PRO A O 1
ATOM 741 N N . LEU A 1 92 ? -4.356 -5.771 -2.479 1.00 82.19 92 LEU A N 1
ATOM 742 C CA . LEU A 1 92 ? -4.976 -5.204 -3.686 1.00 82.19 92 LEU A CA 1
ATOM 743 C C . LEU A 1 92 ? -6.191 -6.006 -4.188 1.00 82.19 92 LEU A C 1
ATOM 745 O O . LEU A 1 92 ? -7.153 -5.449 -4.707 1.00 82.19 92 LEU A O 1
ATOM 749 N N . HIS A 1 93 ? -6.169 -7.330 -4.028 1.00 78.50 93 HIS A N 1
ATOM 750 C CA . HIS A 1 93 ? -7.239 -8.216 -4.485 1.00 78.50 93 HIS A CA 1
ATOM 751 C C . HIS A 1 93 ? -8.454 -8.295 -3.540 1.00 78.50 93 HIS A C 1
ATOM 753 O O . HIS A 1 93 ? -9.350 -9.099 -3.799 1.00 78.50 93 HIS A O 1
ATOM 759 N N . SER A 1 94 ? -8.492 -7.521 -2.450 1.00 78.38 94 SER A N 1
ATOM 760 C CA . SER A 1 94 ? -9.630 -7.470 -1.517 1.00 78.38 94 SER A CA 1
ATOM 761 C C . SER A 1 94 ? -10.810 -6.627 -2.015 1.00 78.38 94 SER A C 1
ATOM 763 O O . SER A 1 94 ? -11.886 -6.709 -1.436 1.00 78.38 94 SER A O 1
ATOM 765 N N . LEU A 1 95 ? -10.641 -5.849 -3.090 1.00 65.06 95 LEU A N 1
ATOM 766 C CA . LEU A 1 95 ? -11.697 -5.049 -3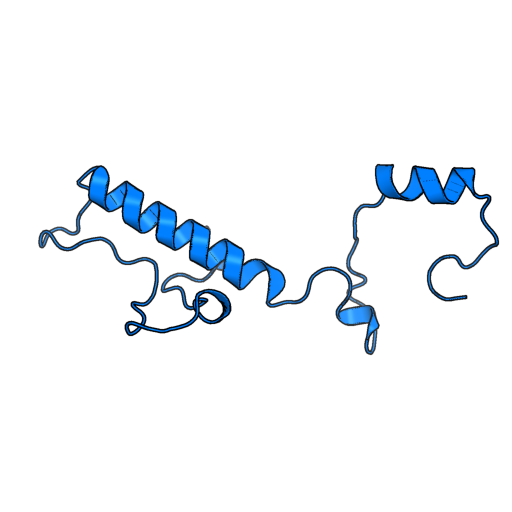.731 1.00 65.06 95 LEU A CA 1
ATOM 767 C C . LEU A 1 95 ? -12.643 -5.899 -4.610 1.00 65.06 95 LEU A C 1
ATOM 769 O O . LEU A 1 95 ? -12.833 -5.596 -5.788 1.00 65.06 95 LEU A O 1
ATOM 773 N N . ARG A 1 96 ? -13.191 -6.996 -4.082 1.00 56.78 96 ARG A N 1
ATOM 774 C CA . ARG A 1 96 ? -14.138 -7.859 -4.811 1.00 56.78 96 ARG A CA 1
ATOM 775 C C . ARG A 1 96 ? -15.569 -7.697 -4.339 1.00 56.78 96 ARG A C 1
ATOM 777 O O . ARG A 1 96 ? -15.761 -7.561 -3.115 1.00 56.78 96 ARG A O 1
#

Mean predicted aligned error: 11.96 Å

pLDDT: mean 79.81, std 13.22, range [51.66, 95.19]

Secondary structure (DSSP, 8-state):
--S-SS---HHHHHTHHHH------TT--GGGGG-SS-GGGGHHHHHHHHHHHHHHHHHTT-B-TTS-B---B----TT--GGG---BSS-GGG--